Protein AF-A0A950GDA2-F1 (afdb_monomer_lite)

Secondary structure (DSSP, 8-state):
--PPP-GGGPPSEEEEEEETT-SEEEEEEETTEEEETTTTEE--S-EEEEES--SS---------

Radius of gyration: 12.33 Å; chains: 1; bounding box: 31×36×25 Å

Structure (mmCIF, N/CA/C/O backbone):
data_AF-A0A950GDA2-F1
#
_entry.id   AF-A0A950GDA2-F1
#
loop_
_atom_site.group_PDB
_atom_site.id
_atom_site.type_symbol
_atom_site.label_atom_id
_atom_site.label_alt_id
_atom_site.label_comp_id
_atom_site.label_asym_id
_atom_site.label_entity_id
_atom_site.label_seq_id
_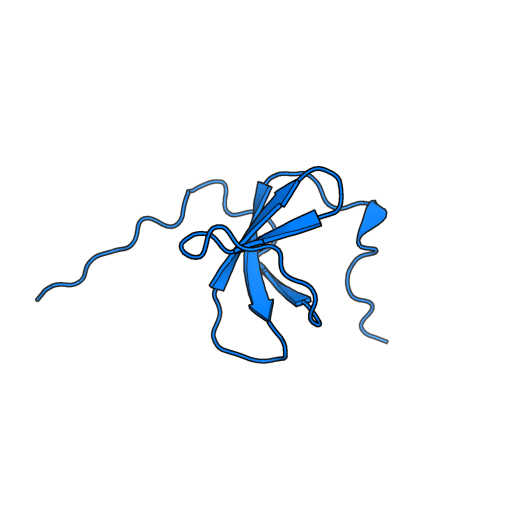atom_site.pdbx_PDB_ins_code
_atom_site.Cartn_x
_atom_site.Cartn_y
_atom_site.Cartn_z
_atom_site.occupancy
_atom_site.B_iso_or_equiv
_atom_site.auth_seq_id
_atom_site.auth_comp_id
_atom_site.auth_asym_id
_atom_site.auth_atom_id
_atom_site.pdbx_PDB_model_num
ATOM 1 N N . MET A 1 1 ? 9.723 -21.215 -5.404 1.00 36.34 1 MET A N 1
ATOM 2 C CA . MET A 1 1 ? 8.793 -20.237 -5.995 1.00 36.34 1 MET A CA 1
ATOM 3 C C . MET A 1 1 ? 8.370 -19.332 -4.863 1.00 36.34 1 MET A C 1
ATOM 5 O O . MET A 1 1 ? 7.652 -19.793 -3.988 1.00 36.34 1 MET A O 1
ATOM 9 N N . SER A 1 2 ? 8.936 -18.130 -4.799 1.00 42.34 2 SER A N 1
ATOM 10 C CA . SER A 1 2 ? 8.565 -17.129 -3.800 1.00 42.34 2 SER A CA 1
ATOM 11 C C . SER A 1 2 ? 7.353 -16.398 -4.361 1.00 42.34 2 SER A C 1
ATOM 13 O O . SER A 1 2 ? 7.505 -15.539 -5.220 1.00 42.34 2 SER A O 1
ATOM 15 N N . GLY A 1 3 ? 6.154 -16.853 -4.003 1.00 41.44 3 GLY A N 1
ATOM 16 C CA . GLY A 1 3 ? 4.931 -16.134 -4.339 1.00 41.44 3 GLY A CA 1
ATOM 17 C C . GLY A 1 3 ? 4.838 -14.930 -3.417 1.00 41.44 3 GLY A C 1
ATOM 18 O O . GLY A 1 3 ? 4.826 -15.110 -2.199 1.00 41.44 3 GLY A O 1
ATOM 19 N N . ALA A 1 4 ? 4.819 -13.722 -3.981 1.00 49.09 4 ALA A N 1
ATOM 20 C CA . ALA A 1 4 ? 4.300 -12.575 -3.250 1.00 49.09 4 ALA A CA 1
ATOM 21 C C . ALA A 1 4 ? 2.900 -12.964 -2.731 1.00 49.09 4 ALA A C 1
ATOM 23 O O . ALA A 1 4 ? 2.169 -13.624 -3.474 1.00 49.09 4 ALA A O 1
ATOM 24 N N . PRO A 1 5 ? 2.543 -12.650 -1.472 1.00 51.28 5 PRO A N 1
ATOM 25 C CA . PRO A 1 5 ? 1.223 -12.979 -0.944 1.00 51.28 5 PRO A CA 1
ATOM 26 C C . PRO A 1 5 ? 0.162 -12.464 -1.909 1.00 51.28 5 PRO A C 1
ATOM 28 O O . PRO A 1 5 ? 0.261 -11.307 -2.322 1.00 51.28 5 PRO A O 1
ATOM 31 N N . ASP A 1 6 ? -0.792 -13.324 -2.280 1.00 56.88 6 ASP A N 1
ATOM 32 C CA . ASP A 1 6 ? -1.910 -12.975 -3.152 1.00 56.88 6 ASP A CA 1
ATOM 33 C C . ASP A 1 6 ? -2.487 -11.630 -2.689 1.00 56.88 6 ASP A C 1
ATOM 35 O O . ASP A 1 6 ? -3.003 -11.513 -1.575 1.00 56.88 6 ASP A O 1
ATOM 39 N N . GLU A 1 7 ? -2.345 -10.587 -3.516 1.00 58.69 7 GLU A N 1
ATOM 40 C CA . GLU A 1 7 ? -2.701 -9.205 -3.152 1.00 58.69 7 GLU A CA 1
ATOM 41 C C . GLU A 1 7 ? -4.160 -9.079 -2.679 1.00 58.69 7 GLU A C 1
ATOM 43 O O . GLU A 1 7 ? -4.496 -8.143 -1.958 1.00 58.69 7 GLU A O 1
ATOM 48 N N . GLY A 1 8 ? -5.011 -10.053 -3.023 1.00 59.94 8 GLY A N 1
ATOM 49 C CA . GLY A 1 8 ? -6.414 -10.126 -2.624 1.00 59.94 8 GLY A CA 1
ATOM 50 C C . GLY A 1 8 ? -6.689 -10.431 -1.145 1.00 59.94 8 GLY A C 1
ATOM 51 O O . GLY A 1 8 ? -7.785 -10.115 -0.693 1.00 59.94 8 GLY A O 1
ATOM 52 N N . ASP A 1 9 ? -5.740 -10.986 -0.381 1.00 71.81 9 ASP A N 1
ATOM 53 C CA . ASP A 1 9 ? -5.972 -11.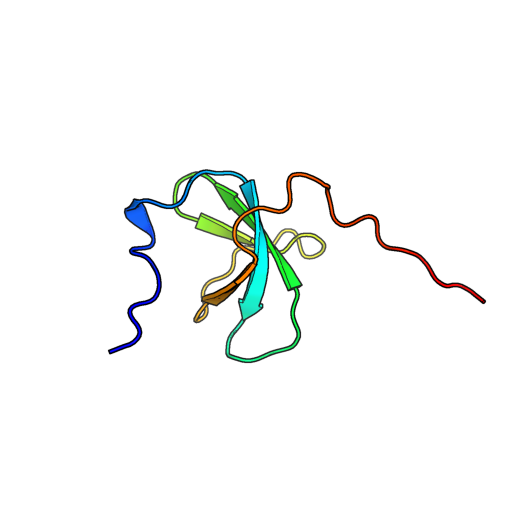412 1.018 1.00 71.81 9 ASP A CA 1
ATOM 54 C C . ASP A 1 9 ? -5.269 -10.534 2.070 1.00 71.81 9 ASP A C 1
ATOM 56 O O . ASP A 1 9 ? -5.305 -10.816 3.273 1.00 71.81 9 ASP A O 1
ATOM 60 N N . ARG A 1 10 ? -4.618 -9.441 1.655 1.00 79.44 10 ARG A N 1
ATOM 6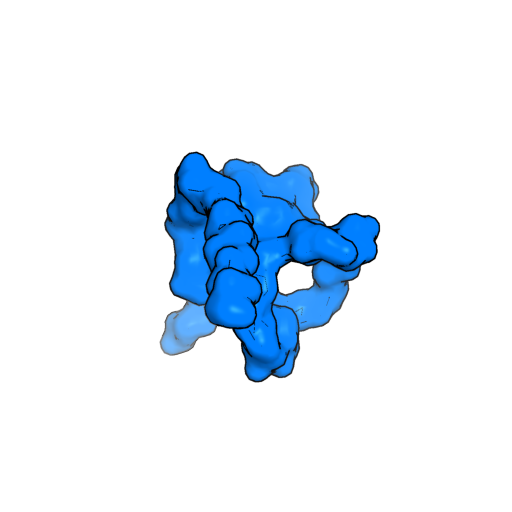1 C CA . ARG A 1 10 ? -3.876 -8.587 2.589 1.00 79.44 10 ARG A CA 1
ATOM 62 C C . ARG A 1 10 ? -4.830 -7.697 3.407 1.00 79.44 10 ARG A C 1
ATOM 64 O O . ARG A 1 10 ? -5.684 -7.021 2.838 1.00 79.44 10 ARG A O 1
ATOM 71 N N . PRO A 1 11 ? -4.705 -7.631 4.747 1.00 84.19 11 PRO A N 1
ATOM 72 C CA . PRO A 1 11 ? -5.543 -6.737 5.538 1.00 84.19 11 PRO A CA 1
ATOM 73 C C . PRO A 1 11 ? -5.165 -5.265 5.298 1.00 84.19 11 PRO A C 1
ATOM 75 O O . PRO A 1 11 ? -3.982 -4.960 5.104 1.00 84.19 11 PRO A O 1
ATOM 78 N N . PRO A 1 12 ? -6.123 -4.326 5.373 1.00 86.50 12 PRO A N 1
ATOM 79 C CA . PRO A 1 12 ? -5.811 -2.904 5.324 1.00 86.50 12 PRO A CA 1
ATOM 80 C C . PRO A 1 12 ? -4.831 -2.493 6.432 1.00 86.50 12 PRO A C 1
ATOM 82 O O . PRO A 1 12 ? -4.907 -3.003 7.553 1.00 86.50 12 PRO A O 1
ATOM 85 N N . GLY A 1 13 ? -3.909 -1.576 6.139 1.00 86.81 13 GLY A N 1
ATOM 86 C CA . GLY A 1 13 ? -2.927 -1.115 7.124 1.00 86.81 13 GLY A CA 1
ATOM 87 C C . GLY A 1 13 ? -1.644 -0.548 6.530 1.00 86.81 13 GLY A C 1
ATOM 88 O O . GLY A 1 13 ? -1.525 -0.384 5.319 1.00 86.81 13 GLY A O 1
ATOM 89 N N . PHE A 1 14 ? -0.684 -0.226 7.400 1.00 87.19 14 PHE A N 1
ATOM 90 C CA . PHE A 1 14 ? 0.615 0.325 7.011 1.00 87.19 14 PHE A CA 1
ATOM 91 C C . PHE A 1 14 ? 1.691 -0.754 6.937 1.00 87.19 14 PHE A C 1
ATOM 93 O O . PHE A 1 14 ? 1.829 -1.587 7.840 1.00 87.19 14 PHE A O 1
ATOM 100 N N . TYR A 1 15 ? 2.493 -0.678 5.882 1.00 86.56 15 TYR A N 1
ATOM 101 C CA . TYR A 1 15 ? 3.525 -1.647 5.549 1.00 86.56 15 TYR A CA 1
ATOM 102 C C . TYR A 1 15 ? 4.803 -0.938 5.126 1.00 86.56 15 TYR A C 1
ATOM 104 O O . TYR A 1 15 ? 4.762 0.164 4.579 1.00 86.56 15 TYR A O 1
ATOM 112 N N . TRP A 1 16 ? 5.932 -1.605 5.351 1.00 88.00 16 TRP A N 1
ATOM 113 C CA . TRP A 1 16 ? 7.171 -1.258 4.666 1.00 88.00 16 TRP A CA 1
ATOM 114 C C . TRP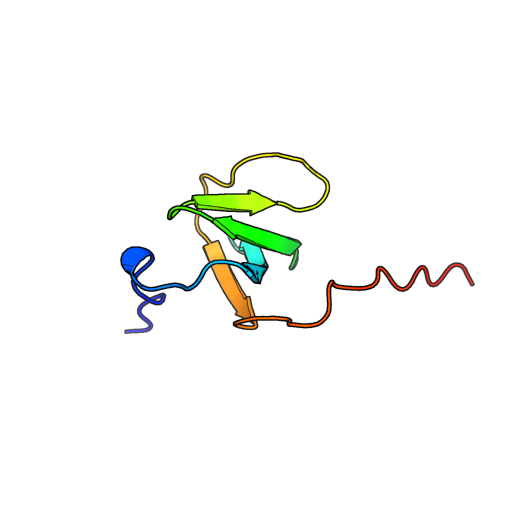 A 1 16 ? 7.247 -2.057 3.377 1.00 88.00 16 TRP A C 1
ATOM 116 O O . TRP A 1 16 ? 7.163 -3.287 3.411 1.00 88.00 16 TRP A O 1
ATOM 126 N N . ILE A 1 17 ? 7.411 -1.355 2.264 1.00 87.56 17 ILE A N 1
ATOM 127 C CA . ILE A 1 17 ? 7.475 -1.932 0.928 1.00 87.56 17 ILE A CA 1
ATOM 128 C C . ILE A 1 17 ? 8.739 -1.475 0.200 1.00 87.56 17 ILE A C 1
ATOM 130 O O . ILE A 1 17 ? 9.311 -0.446 0.542 1.00 87.56 17 ILE A O 1
ATOM 134 N N . SER A 1 18 ? 9.164 -2.215 -0.815 1.00 87.81 18 SER A N 1
ATOM 135 C CA . SER A 1 18 ? 10.072 -1.733 -1.856 1.00 87.81 18 SER A CA 1
ATOM 136 C C . SER A 1 18 ? 9.298 -1.659 -3.169 1.00 87.81 18 SER A C 1
ATOM 138 O O . SER A 1 18 ? 8.604 -2.609 -3.534 1.00 87.81 18 SER A O 1
ATOM 140 N N . VAL A 1 19 ? 9.398 -0.523 -3.861 1.00 85.44 19 VAL A N 1
ATOM 141 C CA . VAL A 1 19 ? 8.792 -0.315 -5.183 1.00 85.44 19 VAL A CA 1
ATOM 142 C C . VAL A 1 19 ? 9.863 -0.556 -6.240 1.00 85.44 19 VAL A C 1
ATOM 144 O O . VAL A 1 19 ? 10.892 0.120 -6.231 1.00 85.44 19 VAL A O 1
ATOM 147 N N . ALA A 1 20 ? 9.650 -1.532 -7.126 1.00 86.19 20 ALA A N 1
ATOM 148 C CA . ALA A 1 20 ? 10.580 -1.907 -8.198 1.00 86.19 20 ALA A CA 1
ATOM 149 C C . ALA A 1 20 ? 12.039 -2.141 -7.728 1.00 86.19 20 ALA A C 1
ATOM 151 O O . ALA A 1 20 ? 12.997 -1.793 -8.423 1.00 86.19 20 ALA A O 1
ATOM 152 N N . GLY A 1 21 ? 12.226 -2.698 -6.524 1.00 81.44 21 GLY A N 1
ATOM 153 C CA . GLY A 1 21 ? 13.550 -2.920 -5.926 1.00 81.44 21 GLY A CA 1
ATOM 154 C C . GLY A 1 21 ? 14.257 -1.643 -5.447 1.00 81.44 21 GLY A C 1
ATOM 155 O O . GLY A 1 21 ? 15.464 -1.657 -5.197 1.00 81.44 21 GLY A O 1
ATOM 156 N N . GLY A 1 22 ? 13.529 -0.530 -5.342 1.00 83.12 22 GLY A N 1
ATOM 157 C CA . GLY A 1 22 ? 14.006 0.734 -4.795 1.00 83.12 22 GLY A CA 1
ATOM 158 C C . GLY A 1 22 ? 14.184 0.722 -3.274 1.00 83.12 22 GLY A C 1
ATOM 159 O O . GLY A 1 22 ? 14.070 -0.304 -2.595 1.00 83.12 22 GLY A O 1
ATOM 160 N N . SER A 1 23 ? 14.470 1.903 -2.724 1.00 85.06 23 SER A N 1
ATOM 161 C CA . SER A 1 23 ? 14.588 2.093 -1.276 1.00 85.06 23 SER A CA 1
ATOM 162 C C . SER A 1 23 ? 13.290 1.699 -0.557 1.00 85.06 23 SER A C 1
ATOM 164 O O . SER A 1 23 ? 12.212 1.943 -1.093 1.00 85.06 23 SER A O 1
ATOM 166 N N . PRO A 1 24 ? 13.366 1.133 0.661 1.00 84.12 24 PRO A N 1
ATOM 167 C CA . PRO A 1 24 ? 12.185 0.870 1.469 1.00 84.12 24 PRO A CA 1
ATOM 168 C C . PRO A 1 24 ? 11.378 2.143 1.740 1.00 84.12 24 PRO A C 1
ATOM 170 O O . PRO A 1 24 ? 11.905 3.123 2.269 1.00 84.12 24 PRO A O 1
ATOM 173 N N . GLU A 1 25 ? 10.089 2.089 1.438 1.00 86.62 25 GLU A N 1
ATOM 174 C CA . GLU A 1 25 ? 9.118 3.152 1.655 1.00 86.62 25 GLU A CA 1
ATOM 175 C C . GLU A 1 25 ? 7.943 2.640 2.483 1.00 86.62 25 GLU A C 1
ATOM 177 O O . GLU A 1 25 ? 7.704 1.438 2.616 1.00 86.62 25 GLU A O 1
ATOM 182 N N . VAL A 1 26 ? 7.205 3.568 3.077 1.00 87.62 26 VAL A N 1
ATOM 183 C CA . VAL A 1 26 ? 6.014 3.246 3.856 1.00 87.62 26 VAL A CA 1
ATOM 184 C C . VAL A 1 26 ? 4.808 3.419 2.949 1.00 87.62 26 VAL A C 1
ATOM 186 O O . VAL A 1 26 ? 4.647 4.459 2.310 1.00 87.62 26 VAL A O 1
ATOM 189 N N . ALA A 1 27 ? 3.945 2.410 2.915 1.00 88.25 27 ALA A N 1
ATOM 190 C CA . ALA A 1 27 ? 2.716 2.436 2.143 1.00 88.25 27 ALA A CA 1
ATOM 191 C C . ALA A 1 27 ? 1.513 2.013 2.985 1.00 88.25 27 ALA A C 1
ATOM 193 O O . ALA A 1 27 ? 1.631 1.226 3.926 1.00 88.25 27 ALA A O 1
ATOM 194 N N . HIS A 1 28 ? 0.348 2.543 2.634 1.00 88.50 28 HIS A N 1
ATOM 195 C CA . HIS A 1 28 ? -0.941 2.145 3.174 1.00 88.50 28 HIS A CA 1
ATOM 196 C C . HIS A 1 28 ? -1.668 1.268 2.151 1.00 88.50 28 HIS A C 1
ATOM 198 O O . HIS A 1 28 ? -1.842 1.675 1.001 1.00 88.50 28 HIS A O 1
ATOM 204 N N . PHE A 1 29 ? -2.077 0.072 2.573 1.00 87.50 29 PHE A N 1
ATOM 205 C CA . PHE A 1 29 ? -2.934 -0.814 1.795 1.00 87.50 29 PHE A CA 1
ATOM 206 C C . PHE A 1 29 ? -4.389 -0.595 2.194 1.00 87.50 29 PHE A C 1
ATOM 208 O O . PHE A 1 29 ? -4.726 -0.703 3.375 1.00 87.50 29 PHE A O 1
ATO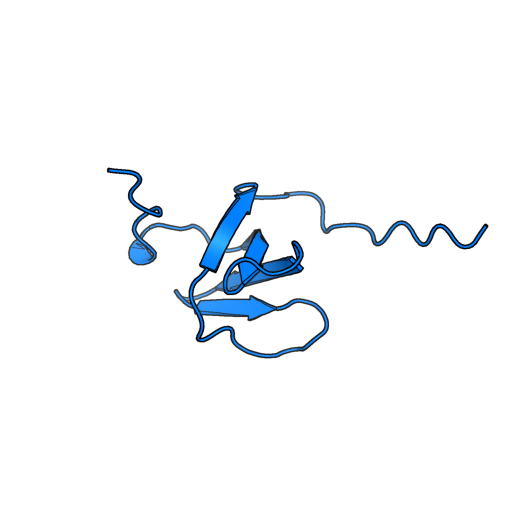M 215 N N . VAL A 1 30 ? -5.251 -0.295 1.229 1.00 87.62 30 VAL A N 1
ATOM 216 C CA . VAL A 1 30 ? -6.680 -0.064 1.453 1.00 87.62 30 VAL A CA 1
ATOM 217 C C . VAL A 1 30 ? -7.461 -0.448 0.206 1.00 87.62 30 VAL A C 1
ATOM 219 O O . VAL A 1 30 ? -7.041 -0.140 -0.902 1.00 87.62 30 VAL A O 1
ATOM 222 N N . GLU A 1 31 ? -8.576 -1.159 0.388 1.00 86.62 31 GLU A N 1
ATOM 223 C CA . GLU A 1 31 ? -9.473 -1.567 -0.709 1.00 86.62 31 GLU A CA 1
ATOM 224 C C . GLU A 1 31 ? -8.782 -2.327 -1.862 1.00 86.62 31 GLU A C 1
ATOM 226 O O . GLU A 1 31 ? -9.224 -2.266 -3.005 1.00 86.62 31 GLU A O 1
ATOM 231 N N . GLY A 1 32 ? -7.711 -3.078 -1.575 1.00 85.44 32 GLY A N 1
ATOM 232 C CA . GLY A 1 32 ? -6.962 -3.803 -2.608 1.00 85.44 32 GLY A CA 1
ATOM 233 C C . GLY A 1 32 ? -5.866 -2.977 -3.288 1.00 85.44 32 GLY A C 1
ATOM 234 O O . GLY A 1 32 ? -5.234 -3.460 -4.222 1.00 85.44 32 GLY A O 1
ATOM 235 N N . GLU A 1 33 ? -5.638 -1.738 -2.847 1.00 87.19 33 GLU A N 1
ATOM 236 C CA . GLU A 1 33 ? -4.735 -0.789 -3.495 1.00 87.19 33 GLU A CA 1
ATOM 237 C C . GLU A 1 33 ? -3.639 -0.281 -2.554 1.00 87.19 33 GLU A C 1
ATOM 239 O O . GLU A 1 33 ? -3.837 -0.122 -1.347 1.00 87.19 33 GLU A O 1
ATOM 244 N N . TRP A 1 34 ? -2.477 0.022 -3.135 1.00 88.50 34 TRP A N 1
ATOM 245 C CA . TRP A 1 34 ? -1.305 0.535 -2.434 1.00 88.50 34 TRP A CA 1
ATOM 246 C C . TRP A 1 34 ? -1.105 2.032 -2.653 1.00 88.50 34 TRP A C 1
ATOM 248 O O . TRP A 1 34 ? -1.120 2.518 -3.785 1.00 88.50 34 TRP A O 1
ATOM 258 N N . TRP A 1 35 ? -0.841 2.748 -1.562 1.00 89.88 35 TRP A N 1
ATOM 259 C CA . TRP A 1 35 ? -0.647 4.198 -1.545 1.00 89.88 35 TRP A CA 1
ATOM 260 C C . TRP A 1 35 ? 0.623 4.559 -0.772 1.00 89.88 35 TRP A C 1
ATOM 262 O O . TRP A 1 35 ? 0.746 4.183 0.394 1.00 89.88 35 TRP A O 1
ATOM 272 N N . LEU A 1 36 ? 1.562 5.293 -1.379 1.00 88.38 36 LEU A N 1
ATOM 273 C CA . LEU A 1 36 ? 2.783 5.727 -0.685 1.00 88.38 36 LEU A CA 1
ATOM 274 C C . LEU A 1 36 ? 2.476 6.832 0.318 1.00 88.38 36 LEU A C 1
ATOM 276 O O . LEU A 1 36 ? 1.899 7.869 -0.023 1.00 88.38 36 LEU A O 1
ATOM 280 N N . THR A 1 37 ? 2.923 6.648 1.557 1.00 80.69 37 THR A N 1
ATOM 281 C CA . THR A 1 37 ? 2.794 7.688 2.575 1.00 80.69 37 THR A CA 1
ATOM 282 C C . THR A 1 37 ? 3.830 8.781 2.311 1.00 80.69 37 THR A C 1
ATOM 284 O O . THR A 1 37 ? 5.026 8.502 2.286 1.00 80.69 37 THR A O 1
ATOM 287 N N . GLY A 1 38 ? 3.381 10.023 2.115 1.00 77.25 38 GLY A N 1
ATOM 288 C CA . GLY A 1 38 ? 4.244 11.184 1.849 1.00 77.25 38 GLY A CA 1
ATOM 289 C C . GLY A 1 38 ? 4.253 11.664 0.395 1.00 77.25 38 GLY A C 1
ATOM 290 O O . GLY A 1 38 ? 4.625 12.810 0.152 1.00 77.25 38 GLY A O 1
ATOM 291 N N . ALA A 1 39 ? 3.794 10.839 -0.548 1.00 77.56 39 ALA A N 1
ATOM 292 C CA . ALA A 1 39 ? 3.578 11.240 -1.940 1.00 77.56 39 ALA A CA 1
ATOM 293 C C . ALA A 1 39 ? 2.087 11.357 -2.309 1.00 77.56 39 ALA A C 1
ATOM 295 O O . ALA A 1 39 ? 1.785 11.778 -3.425 1.00 77.56 39 ALA A O 1
ATOM 296 N N . ASP A 1 40 ? 1.171 10.947 -1.416 1.00 75.88 40 ASP A N 1
ATOM 297 C CA . ASP A 1 40 ? -0.286 10.840 -1.640 1.00 75.88 40 ASP A CA 1
ATOM 298 C C . ASP A 1 40 ? -0.639 10.250 -3.019 1.00 75.88 4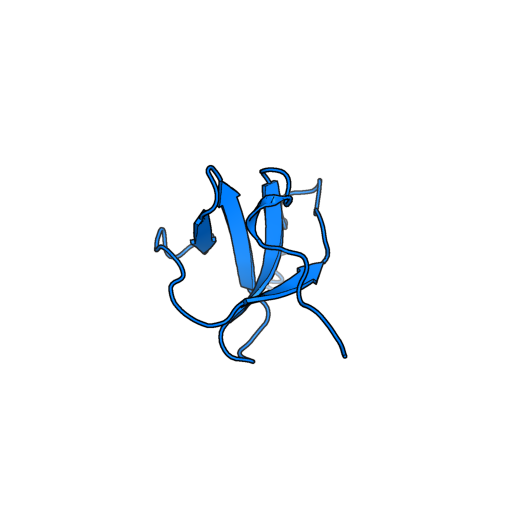0 ASP A C 1
ATOM 300 O O . ASP A 1 40 ? -1.615 10.623 -3.668 1.00 75.88 40 ASP A O 1
ATOM 304 N N . SER A 1 41 ? 0.205 9.327 -3.484 1.00 79.12 41 SER A N 1
ATOM 305 C CA . SER A 1 41 ? 0.174 8.768 -4.830 1.00 79.12 41 SER A CA 1
ATOM 306 C C . SER A 1 41 ? -0.009 7.261 -4.754 1.00 79.12 41 SER A C 1
ATOM 308 O O . SER A 1 41 ? 0.599 6.581 -3.919 1.00 79.12 41 SER A O 1
ATOM 310 N N . ARG A 1 42 ? -0.855 6.743 -5.644 1.00 84.19 42 ARG A N 1
ATOM 311 C CA . ARG A 1 42 ? -1.067 5.308 -5.819 1.00 84.19 42 ARG A CA 1
ATOM 312 C C . ARG A 1 42 ? 0.180 4.661 -6.421 1.00 84.19 42 ARG A C 1
ATOM 314 O O . ARG A 1 42 ? 0.744 5.190 -7.377 1.00 84.19 42 ARG A O 1
ATOM 321 N N . VAL A 1 43 ? 0.557 3.494 -5.906 1.00 83.56 43 VAL A N 1
ATOM 322 C CA . VAL A 1 43 ? 1.613 2.656 -6.487 1.00 83.56 43 VAL A CA 1
ATOM 323 C C . VAL A 1 43 ? 1.021 1.796 -7.596 1.00 83.56 43 VAL A C 1
ATOM 325 O O . VAL A 1 43 ? -0.019 1.163 -7.413 1.00 83.56 43 VAL A O 1
ATOM 328 N N . VAL A 1 44 ? 1.682 1.794 -8.751 1.00 81.00 44 VAL A N 1
ATOM 329 C CA . VAL A 1 44 ? 1.289 1.006 -9.934 1.00 81.00 44 VAL A CA 1
ATOM 330 C C . VAL A 1 44 ? 2.385 0.048 -10.408 1.00 81.00 44 VAL A C 1
ATOM 332 O O . VAL A 1 44 ? 2.156 -0.723 -11.335 1.00 81.00 44 VAL A O 1
ATOM 335 N N . ASP A 1 45 ? 3.558 0.106 -9.780 1.00 81.50 45 ASP A N 1
ATOM 336 C CA . ASP A 1 45 ? 4.713 -0.737 -10.085 1.00 81.50 45 ASP A CA 1
ATOM 337 C C . ASP A 1 45 ? 4.731 -2.004 -9.217 1.00 81.50 45 ASP A C 1
ATOM 339 O O . ASP A 1 45 ? 3.887 -2.187 -8.342 1.00 81.50 45 ASP A O 1
ATOM 343 N N . GLU A 1 46 ? 5.706 -2.885 -9.454 1.00 82.19 46 GLU A N 1
ATOM 344 C CA . GLU A 1 46 ? 5.914 -4.101 -8.663 1.00 82.19 46 GLU A CA 1
ATOM 345 C C . GLU A 1 46 ? 6.249 -3.767 -7.200 1.00 82.19 46 GLU A C 1
ATOM 347 O O . GLU A 1 46 ? 7.126 -2.942 -6.921 1.00 82.19 46 GLU A O 1
ATOM 352 N N . ILE A 1 47 ? 5.553 -4.428 -6.270 1.00 83.31 47 ILE A N 1
ATOM 353 C CA . ILE A 1 47 ? 5.652 -4.184 -4.828 1.00 83.31 47 ILE A CA 1
ATOM 354 C C . ILE A 1 47 ? 6.187 -5.425 -4.128 1.00 83.31 47 ILE A C 1
ATOM 356 O O . ILE A 1 47 ? 5.569 -6.489 -4.147 1.00 83.31 47 ILE A O 1
ATOM 360 N N . GLU A 1 48 ? 7.292 -5.254 -3.410 1.00 86.56 48 GLU A N 1
ATOM 361 C CA . GLU A 1 48 ? 7.775 -6.231 -2.441 1.00 86.56 48 GLU A CA 1
ATOM 362 C C . GLU A 1 48 ? 7.430 -5.751 -1.029 1.00 86.56 48 GLU A C 1
ATOM 364 O O . GLU A 1 48 ? 7.886 -4.694 -0.594 1.00 86.56 48 GLU A O 1
ATOM 369 N N . VAL A 1 49 ? 6.630 -6.517 -0.285 1.00 82.31 49 VAL A N 1
ATOM 370 C CA . VAL A 1 49 ? 6.372 -6.211 1.129 1.00 82.31 49 VAL A CA 1
ATOM 371 C C . VAL A 1 49 ? 7.524 -6.730 1.973 1.00 82.31 49 VAL A C 1
ATOM 373 O O . VAL A 1 49 ? 7.759 -7.931 2.054 1.00 82.31 49 VAL A O 1
ATOM 376 N N . LEU A 1 50 ? 8.219 -5.807 2.631 1.00 81.38 50 LEU A N 1
ATOM 377 C CA . LEU A 1 50 ? 9.376 -6.100 3.471 1.00 81.38 50 LEU A CA 1
ATOM 378 C C . LEU A 1 50 ? 8.963 -6.397 4.915 1.00 81.38 50 LEU A C 1
ATOM 380 O O . LEU A 1 50 ? 9.602 -7.198 5.594 1.00 81.38 50 LEU A O 1
ATOM 384 N N . ILE A 1 51 ? 7.908 -5.730 5.400 1.00 80.12 51 ILE A N 1
ATOM 385 C CA . ILE A 1 51 ? 7.372 -5.920 6.753 1.00 80.12 51 ILE A CA 1
ATOM 386 C C . ILE A 1 51 ? 5.847 -5.911 6.696 1.00 80.12 51 ILE A C 1
ATOM 388 O O . ILE A 1 51 ? 5.225 -4.905 6.345 1.00 80.12 51 ILE A O 1
ATOM 392 N N . GLU A 1 52 ? 5.260 -7.038 7.091 1.00 66.12 52 GLU A N 1
ATOM 393 C CA . GLU A 1 52 ? 3.821 -7.226 7.216 1.00 66.12 52 GLU A CA 1
ATOM 394 C C . GLU A 1 52 ? 3.336 -6.569 8.513 1.00 66.12 52 GLU A C 1
ATOM 396 O O . GLU A 1 52 ? 3.640 -7.041 9.602 1.00 66.12 52 GLU A O 1
ATOM 401 N N . GLN A 1 53 ? 2.615 -5.451 8.386 1.00 65.69 53 GLN A N 1
ATOM 402 C CA . GLN A 1 53 ? 2.018 -4.675 9.478 1.00 65.69 53 GLN A CA 1
ATOM 403 C C . GLN A 1 53 ? 2.997 -4.071 10.493 1.00 65.69 53 GLN A C 1
ATOM 405 O O . GLN A 1 53 ? 3.415 -4.692 11.470 1.00 65.69 53 GLN A O 1
ATOM 410 N N . SER A 1 54 ? 3.221 -2.762 10.369 1.00 56.34 54 SER A N 1
ATOM 411 C CA . SER A 1 54 ? 3.641 -1.965 11.522 1.00 56.34 54 SER A CA 1
ATOM 412 C C . SER A 1 54 ? 2.403 -1.362 12.187 1.00 56.34 54 SER A C 1
ATOM 414 O O . SER A 1 54 ? 1.836 -0.392 11.694 1.00 56.34 54 SER A O 1
ATOM 416 N N . LEU A 1 55 ? 1.991 -1.906 13.339 1.00 57.00 55 LEU A N 1
ATOM 417 C CA . LEU A 1 55 ? 0.963 -1.286 14.199 1.00 57.00 55 LEU A CA 1
ATOM 418 C C . LEU A 1 55 ? 1.424 0.053 14.798 1.00 57.00 55 LEU A C 1
ATOM 420 O O . LEU A 1 55 ? 0.635 0.794 15.381 1.00 57.00 55 LEU A O 1
ATOM 424 N N . VAL A 1 56 ? 2.714 0.361 14.665 1.00 54.88 56 VAL A N 1
ATOM 425 C CA . VAL A 1 56 ? 3.287 1.653 15.014 1.00 54.88 56 VAL A CA 1
ATOM 426 C C . VAL A 1 56 ? 3.436 2.430 13.707 1.00 54.88 56 VAL A C 1
ATOM 428 O O . VAL A 1 56 ? 4.213 1.985 12.856 1.00 54.88 56 VAL A O 1
ATOM 431 N N . PRO A 1 57 ? 2.740 3.565 13.498 1.00 51.72 57 PRO A N 1
ATOM 432 C CA . PRO A 1 57 ? 3.075 4.434 12.379 1.00 51.72 57 PRO A CA 1
ATOM 433 C C . PRO A 1 57 ? 4.578 4.713 12.461 1.00 51.72 57 PRO A C 1
ATOM 435 O O . PRO A 1 57 ? 5.069 4.970 13.568 1.00 51.72 57 PRO A O 1
ATOM 438 N N . PRO A 1 58 ? 5.330 4.602 11.355 1.00 55.03 58 PRO A N 1
ATOM 439 C CA . PRO A 1 58 ? 6.753 4.870 11.370 1.00 55.03 58 PRO A CA 1
ATOM 440 C C . PRO A 1 58 ? 6.905 6.316 11.807 1.00 55.03 58 PRO A C 1
ATOM 442 O O . PRO A 1 58 ? 6.663 7.261 11.062 1.00 55.03 58 PRO A O 1
ATOM 445 N N . THR A 1 59 ? 7.232 6.490 13.082 1.00 51.44 59 THR A N 1
ATOM 446 C CA . THR A 1 59 ? 7.605 7.782 13.609 1.00 51.44 59 THR A CA 1
ATOM 447 C C . THR A 1 59 ? 8.899 8.064 12.887 1.00 51.44 59 THR A C 1
ATOM 449 O O . THR A 1 59 ? 9.915 7.430 13.176 1.00 51.44 59 THR A O 1
ATOM 452 N N . LEU A 1 60 ? 8.829 8.943 11.884 1.00 49.22 60 LEU A N 1
ATOM 453 C CA . LEU A 1 60 ? 9.979 9.602 11.291 1.00 49.22 60 LEU A CA 1
ATOM 454 C C . LEU A 1 60 ? 10.818 10.096 12.467 1.00 49.22 60 LEU A C 1
ATOM 456 O O . LEU A 1 60 ? 10.544 11.138 13.064 1.00 49.22 60 LEU A O 1
ATOM 460 N N . ARG A 1 61 ? 11.807 9.295 12.873 1.00 51.81 61 ARG A N 1
ATOM 461 C CA . ARG A 1 61 ? 12.824 9.730 13.813 1.00 51.81 61 ARG A CA 1
ATOM 462 C C . ARG A 1 61 ? 13.652 10.700 13.002 1.00 51.81 61 ARG A C 1
ATOM 464 O O . ARG A 1 61 ? 14.636 10.305 12.386 1.00 51.81 61 ARG A O 1
ATOM 471 N N . ASN A 1 62 ? 13.210 11.953 12.980 1.00 42.78 62 ASN A N 1
ATOM 472 C CA . ASN A 1 62 ? 14.037 13.090 12.636 1.00 42.78 62 ASN A CA 1
ATOM 473 C C . ASN A 1 62 ? 15.264 13.024 13.550 1.00 42.78 62 ASN A C 1
ATOM 475 O O . ASN A 1 62 ? 15.269 13.551 14.659 1.00 42.78 62 ASN A O 1
ATOM 479 N N . ARG A 1 63 ? 16.306 12.320 13.105 1.00 50.59 63 ARG A N 1
ATOM 480 C CA . ARG A 1 63 ? 17.669 12.531 13.572 1.00 50.59 63 ARG A CA 1
ATOM 481 C C . ARG A 1 63 ? 18.167 13.783 12.860 1.00 50.59 63 ARG A C 1
ATOM 483 O O . ARG A 1 63 ? 19.001 13.701 11.968 1.00 50.59 63 ARG A O 1
ATOM 490 N N . PHE A 1 64 ? 17.624 14.933 13.242 1.00 46.84 64 PHE A N 1
ATOM 491 C CA . PHE A 1 64 ? 18.406 16.155 13.152 1.00 46.84 64 PHE A CA 1
ATOM 492 C C . PHE A 1 64 ? 19.344 16.110 14.358 1.00 46.84 64 PHE A C 1
ATOM 494 O O . PHE A 1 64 ? 18.904 16.262 15.499 1.00 46.84 64 PHE A O 1
ATOM 501 N N . ALA A 1 65 ? 20.586 15.705 14.086 1.00 41.62 65 ALA A N 1
ATOM 502 C CA . ALA A 1 65 ? 21.718 15.910 14.979 1.00 41.62 65 ALA A CA 1
ATOM 503 C C . ALA A 1 65 ? 22.122 17.389 14.966 1.00 41.62 65 ALA A C 1
ATOM 505 O O . ALA A 1 65 ? 21.889 18.041 13.920 1.00 41.62 65 ALA A O 1
#

pLDDT: mean 73.19, std 16.32, range [36.34, 89.88]

Sequence (65 aa):
MSGAPDEGDRPPGFYWISVAGGSPEVAHFVEGEWWLTGADSRVVDEIEVLIEQSLVPPTLRNRFA

Foldseek 3Di:
DDDDPPLVPADWAWFFKDFPNHDTFIWTDDPSWIATPPVRDTRDGDIDTPGRDDPDDPPPPPPPD